Protein AF-A0A7S0UJY4-F1 (afdb_monomer_lite)

Organism: NCBI:txid44447

Foldseek 3Di:
DPPPLPQDDQDLLVLLQPPCVLVVNVVSNCVSVVHPDDDPVVVVVSSVVSLCVSCVVVPHDSLVSNLVSHPPNDPDDSPCPDDQDEAEFEFPDAQPPDDPPPLPQHLEYEYEDQDPDPVRSVRSVVSVCVSNVVPNRHYHYDDVD

pLDDT: mean 81.77, std 15.29, range [37.28, 97.25]

Radius of gyration: 22.64 Å; chains: 1; bounding box: 69×31×52 Å

Secondary structure (DSSP, 8-state):
------PPP--HHHHHTTSSHHHHHHHHHHHHTT--S--HHHHHHHHHHHHHHHHHHHTS-HHHHHHHH-TT--S-------PPPPEEE-TT-----S--S-----SEEEEE---SSHHHHHHHHHHHHHHTTTS--EEEEE---

Structure (mmCIF, N/CA/C/O backbone):
data_AF-A0A7S0UJY4-F1
#
_entry.id   AF-A0A7S0UJY4-F1
#
loop_
_atom_site.group_PDB
_atom_site.id
_atom_site.type_symbol
_atom_site.label_atom_id
_atom_site.label_alt_id
_atom_site.label_comp_id
_atom_site.label_asym_id
_atom_site.label_entity_id
_atom_site.label_seq_id
_atom_site.pdbx_PDB_ins_code
_atom_site.Cartn_x
_atom_site.Cartn_y
_atom_site.Cartn_z
_atom_site.occupancy
_atom_site.B_iso_or_equiv
_atom_site.auth_seq_id
_atom_site.auth_comp_id
_atom_site.auth_asym_id
_atom_site.auth_atom_id
_atom_site.pdbx_PDB_model_num
ATOM 1 N N . ASN A 1 1 ? -40.055 4.143 9.618 1.00 37.28 1 ASN A N 1
ATOM 2 C CA . ASN A 1 1 ? -39.476 3.397 10.748 1.00 37.28 1 ASN A CA 1
ATOM 3 C C . ASN A 1 1 ? -38.131 2.877 10.313 1.00 37.28 1 ASN A C 1
ATOM 5 O O . ASN A 1 1 ? -38.064 1.801 9.745 1.00 37.28 1 ASN A O 1
ATOM 9 N N . VAL A 1 2 ? -37.102 3.709 10.466 1.00 43.12 2 VAL A N 1
ATOM 10 C CA . VAL A 1 2 ? -35.715 3.265 10.339 1.00 43.12 2 VAL A CA 1
ATOM 11 C C . VAL A 1 2 ? -35.464 2.529 11.645 1.00 43.12 2 VAL A C 1
ATOM 13 O O . VAL A 1 2 ? -35.389 3.169 12.694 1.00 43.12 2 VAL A O 1
ATOM 16 N N . GLU A 1 3 ? -35.519 1.197 11.614 1.00 49.59 3 GLU A N 1
ATOM 17 C CA . GLU A 1 3 ? -34.934 0.404 12.692 1.00 49.59 3 GLU A CA 1
ATOM 18 C C . GLU A 1 3 ? -33.541 0.976 12.920 1.00 49.59 3 GLU A C 1
ATOM 20 O O . GLU A 1 3 ? -32.818 1.228 11.961 1.00 49.59 3 GLU A O 1
ATOM 25 N N . SER A 1 4 ? -33.229 1.321 14.164 1.00 55.09 4 SER A N 1
ATOM 26 C CA . SER A 1 4 ? -31.935 1.865 14.548 1.00 55.09 4 SER A CA 1
ATOM 27 C C . SER A 1 4 ? -30.856 0.879 14.114 1.00 55.09 4 SER A C 1
ATOM 29 O O . SER A 1 4 ? -30.587 -0.080 14.836 1.00 55.09 4 SER A O 1
ATOM 31 N N . GLU A 1 5 ? -30.306 1.081 12.915 1.00 60.56 5 GLU A N 1
ATOM 32 C CA . GLU A 1 5 ? -29.193 0.311 12.383 1.00 60.56 5 GLU A CA 1
ATOM 33 C C . GLU A 1 5 ? -28.096 0.379 13.436 1.00 60.56 5 GLU A C 1
ATOM 35 O O . GLU A 1 5 ? -27.610 1.457 13.792 1.00 60.56 5 GLU A O 1
ATOM 40 N N . ILE A 1 6 ? -27.795 -0.774 14.029 1.00 73.81 6 ILE A N 1
ATOM 41 C CA . ILE A 1 6 ? -26.794 -0.884 15.079 1.00 73.81 6 ILE A CA 1
ATOM 42 C C . ILE A 1 6 ? -25.452 -0.697 14.381 1.00 73.81 6 ILE A C 1
ATOM 44 O O . ILE A 1 6 ? -24.864 -1.642 13.863 1.00 73.81 6 ILE A O 1
ATOM 48 N N . ILE A 1 7 ? -25.001 0.555 14.315 1.00 81.75 7 ILE A N 1
ATOM 49 C CA . ILE A 1 7 ? -23.671 0.898 13.823 1.00 81.75 7 ILE A CA 1
ATOM 50 C C . ILE A 1 7 ? -22.665 0.130 14.694 1.00 81.75 7 ILE A C 1
ATOM 52 O O . ILE A 1 7 ? -22.765 0.198 15.926 1.00 81.75 7 ILE A O 1
ATOM 56 N N . PRO A 1 8 ? -21.713 -0.611 14.097 1.00 87.19 8 PRO A N 1
ATOM 57 C CA . PRO A 1 8 ? -20.736 -1.363 14.869 1.00 87.19 8 PRO A CA 1
ATOM 58 C C . PRO A 1 8 ? -19.940 -0.435 15.792 1.00 87.19 8 PRO A C 1
ATOM 60 O O . PRO A 1 8 ? -19.601 0.697 15.438 1.00 87.19 8 PRO A O 1
ATOM 63 N N . SER A 1 9 ? -19.645 -0.914 17.001 1.00 89.75 9 SER A N 1
ATOM 64 C CA . SER A 1 9 ? -18.887 -0.139 17.985 1.00 89.75 9 SER A CA 1
ATOM 65 C C . SER A 1 9 ? -17.455 0.094 17.504 1.00 89.75 9 SER A C 1
ATOM 67 O O . SER A 1 9 ? -16.768 -0.839 17.095 1.00 89.75 9 SER A O 1
ATOM 69 N N . PHE A 1 10 ? -16.989 1.340 17.587 1.00 92.81 10 PHE A N 1
ATOM 70 C CA . PHE A 1 10 ? -15.639 1.720 17.177 1.00 92.81 10 PHE A CA 1
ATOM 71 C C . PHE A 1 10 ? -14.687 1.817 18.379 1.00 92.81 10 PHE A C 1
ATOM 73 O O . PHE A 1 10 ? -14.612 2.856 19.058 1.00 92.81 10 PHE A O 1
ATOM 80 N N . ASN A 1 11 ? -13.918 0.750 18.609 1.00 95.19 11 ASN A N 1
ATOM 81 C CA . ASN A 1 11 ? -12.833 0.714 19.586 1.00 95.19 11 ASN A CA 1
ATOM 82 C C . ASN A 1 11 ? -11.472 0.872 18.887 1.00 95.19 11 ASN A C 1
ATOM 84 O O . ASN A 1 11 ? -10.995 -0.046 18.227 1.00 95.19 11 ASN A O 1
ATOM 88 N N . ALA A 1 12 ? -10.851 2.047 19.029 1.00 96.25 12 ALA A N 1
ATOM 89 C CA . ALA A 1 12 ? -9.600 2.354 18.339 1.00 96.25 12 ALA A CA 1
ATOM 90 C C . ALA A 1 12 ? -8.427 1.492 18.816 1.00 96.25 12 ALA A C 1
ATOM 92 O O . ALA A 1 12 ? -7.651 1.046 17.981 1.00 96.25 12 ALA A O 1
ATOM 93 N N . GLU A 1 13 ? -8.309 1.241 20.120 1.00 94.94 13 GLU A N 1
ATOM 94 C CA . GLU A 1 13 ? -7.201 0.460 20.686 1.00 94.94 13 GLU A CA 1
ATOM 95 C C . GLU A 1 13 ? -7.244 -0.983 20.175 1.00 94.94 13 GLU A C 1
ATOM 97 O O . GLU A 1 13 ? -6.243 -1.492 19.685 1.00 94.94 13 GLU A O 1
ATOM 102 N N . GLN A 1 14 ? -8.432 -1.599 20.168 1.00 94.88 14 GLN A N 1
ATOM 103 C CA . GLN A 1 14 ? -8.631 -2.943 19.612 1.00 94.88 14 GLN A CA 1
ATOM 104 C C . GLN A 1 14 ? -8.389 -2.997 18.100 1.00 94.88 14 GLN A C 1
ATOM 106 O O . GLN A 1 14 ? -7.703 -3.889 17.615 1.00 94.88 14 GLN A O 1
ATOM 111 N N . ILE A 1 15 ? -8.881 -2.015 17.336 1.00 96.19 15 ILE A N 1
ATOM 112 C CA . ILE A 1 15 ? -8.597 -1.932 15.894 1.00 96.19 15 ILE A CA 1
ATOM 113 C C . ILE A 1 15 ? -7.085 -1.843 15.626 1.00 96.19 15 ILE A C 1
ATOM 115 O O . ILE A 1 15 ? -6.589 -2.449 14.676 1.00 96.19 15 ILE A O 1
ATOM 119 N N . LEU A 1 16 ? -6.352 -1.096 16.454 1.00 95.25 16 LEU A N 1
ATOM 120 C CA . LEU A 1 16 ? -4.904 -0.913 16.335 1.00 95.25 16 LEU A CA 1
ATOM 121 C C . LEU A 1 16 ? -4.090 -2.099 16.871 1.00 95.25 16 LEU A C 1
ATOM 123 O O . LEU A 1 16 ? -2.916 -2.200 16.528 1.00 95.25 16 LEU A O 1
ATOM 127 N N . ALA A 1 17 ? -4.693 -2.990 17.663 1.00 92.62 17 ALA A N 1
ATOM 128 C CA . ALA A 1 17 ? -4.040 -4.170 18.228 1.00 92.62 17 ALA A CA 1
ATOM 129 C C . ALA A 1 17 ? -3.736 -5.265 17.193 1.00 92.62 17 ALA A C 1
ATOM 131 O O . ALA A 1 17 ? -2.976 -6.185 17.484 1.00 92.62 17 ALA A O 1
ATOM 132 N N . LEU A 1 18 ? -4.311 -5.166 15.985 1.00 85.50 18 LEU A N 1
ATOM 133 C CA . LEU A 1 18 ? -4.134 -6.127 14.885 1.00 85.50 18 LEU A CA 1
ATOM 134 C C . LEU A 1 18 ? -4.474 -7.584 15.268 1.00 85.50 18 LEU A C 1
ATOM 136 O O . LEU A 1 18 ? -3.927 -8.529 14.705 1.00 85.50 18 LEU A O 1
ATOM 140 N N . ASP A 1 19 ? -5.416 -7.768 16.191 1.00 90.25 19 ASP A N 1
ATOM 141 C CA . ASP A 1 19 ? -5.835 -9.063 16.749 1.00 90.25 19 ASP A CA 1
ATOM 142 C C . ASP A 1 19 ? -7.038 -9.703 16.025 1.00 90.25 19 ASP A C 1
ATOM 144 O O . ASP A 1 19 ? -7.566 -10.722 16.467 1.00 90.25 19 ASP A O 1
ATOM 148 N N . GLY A 1 20 ? -7.469 -9.108 14.910 1.00 92.56 20 GLY A N 1
ATOM 149 C CA . GLY A 1 20 ? -8.682 -9.482 14.174 1.00 92.56 20 GLY A CA 1
ATOM 150 C C . GLY A 1 20 ? -9.819 -8.464 14.304 1.00 92.56 20 GLY A C 1
ATOM 151 O O . GLY A 1 20 ? -10.663 -8.394 13.415 1.00 92.56 20 GLY A O 1
ATOM 152 N N . SER A 1 21 ? -9.781 -7.575 15.304 1.00 94.50 21 SER A N 1
ATOM 153 C CA . SER A 1 21 ? -10.853 -6.595 15.554 1.00 94.50 21 SER A CA 1
ATOM 154 C C . SER A 1 21 ? -11.150 -5.663 14.368 1.00 94.50 21 SER A C 1
ATOM 156 O O . SER A 1 21 ? -12.283 -5.216 14.187 1.00 94.50 21 SER A O 1
ATOM 158 N N . LEU A 1 22 ? -10.147 -5.357 13.535 1.00 95.31 22 LEU A N 1
ATOM 159 C CA . LEU A 1 22 ? -10.340 -4.582 12.303 1.00 95.31 22 LEU A CA 1
ATOM 160 C C . LEU A 1 22 ? -11.207 -5.334 11.279 1.00 95.31 22 LEU A C 1
ATOM 162 O O . LEU A 1 22 ? -12.081 -4.729 10.659 1.00 95.31 22 LEU A O 1
ATOM 166 N N . ASP A 1 23 ? -10.968 -6.634 11.101 1.00 95.19 23 ASP A N 1
ATOM 167 C CA . ASP A 1 23 ? -11.741 -7.462 10.173 1.00 95.19 23 ASP A CA 1
ATOM 168 C C . ASP A 1 23 ? -13.182 -7.630 10.659 1.00 95.19 23 ASP A C 1
ATOM 170 O O . ASP A 1 23 ? -14.120 -7.438 9.883 1.00 95.19 23 ASP A O 1
ATOM 174 N N . ASP A 1 24 ? -13.362 -7.873 11.958 1.00 94.62 24 ASP A N 1
ATOM 175 C CA . ASP A 1 24 ? -14.682 -7.975 12.584 1.00 94.62 24 ASP A CA 1
ATOM 176 C C . ASP A 1 24 ? -15.489 -6.682 12.407 1.00 94.62 24 ASP A C 1
ATOM 178 O O . ASP A 1 24 ? -16.675 -6.711 12.053 1.00 94.62 24 ASP A O 1
ATOM 182 N N . TYR A 1 25 ? -14.842 -5.526 12.593 1.00 95.06 25 TYR A N 1
ATOM 183 C CA . TYR A 1 25 ? -15.472 -4.224 12.392 1.00 95.06 25 TYR A CA 1
ATOM 184 C C . TYR A 1 25 ? -15.866 -3.998 10.926 1.00 95.06 25 TYR A C 1
ATOM 186 O O . TYR A 1 25 ? -16.991 -3.576 10.652 1.00 95.06 25 TYR A O 1
ATOM 194 N N . ILE A 1 26 ? -14.978 -4.300 9.971 1.00 94.31 26 ILE A N 1
ATOM 195 C CA . ILE A 1 26 ? -15.266 -4.157 8.534 1.00 94.31 26 ILE A CA 1
ATOM 196 C C . ILE A 1 26 ? -16.394 -5.092 8.111 1.00 94.31 26 ILE A C 1
ATOM 198 O O . ILE A 1 26 ? -17.299 -4.663 7.399 1.00 94.31 26 ILE A O 1
ATOM 202 N N . THR A 1 27 ? -16.368 -6.342 8.564 1.00 93.62 27 THR A N 1
ATOM 203 C CA . THR A 1 27 ? -17.401 -7.338 8.266 1.00 93.62 27 THR A CA 1
ATOM 204 C C . THR A 1 27 ? -18.755 -6.888 8.804 1.00 93.62 27 THR A C 1
ATOM 206 O O . THR A 1 27 ? -19.747 -6.901 8.075 1.00 93.62 27 THR A O 1
ATOM 209 N N . SER A 1 28 ? -18.790 -6.388 10.041 1.00 93.12 28 SER A N 1
ATOM 210 C CA . SER A 1 28 ? -20.006 -5.836 10.645 1.00 93.12 28 SER A CA 1
ATOM 211 C C . SER A 1 28 ? -20.523 -4.617 9.876 1.00 93.12 28 SER A C 1
ATOM 213 O O . SER A 1 28 ? -21.714 -4.524 9.589 1.00 93.12 28 SER A O 1
ATOM 215 N N . LEU A 1 29 ? -19.633 -3.702 9.480 1.00 92.38 29 LEU A N 1
ATOM 216 C CA . LEU A 1 29 ? -19.990 -2.527 8.686 1.00 92.38 29 LEU A CA 1
ATOM 217 C C . LEU A 1 29 ? -20.552 -2.921 7.312 1.00 92.38 29 LEU A C 1
ATOM 219 O O . LEU A 1 29 ? -21.569 -2.380 6.885 1.00 92.38 29 LEU A O 1
ATOM 223 N N . CYS A 1 30 ? -19.923 -3.880 6.633 1.00 92.50 30 CYS A N 1
ATOM 224 C CA . CYS A 1 30 ? -20.394 -4.390 5.346 1.00 92.50 30 CYS A CA 1
ATOM 225 C C . CYS A 1 30 ? -21.766 -5.058 5.474 1.00 92.50 30 CYS A C 1
ATOM 227 O O . CYS A 1 30 ? -22.631 -4.822 4.634 1.00 92.50 30 CYS A O 1
ATOM 229 N N . SER A 1 31 ? -21.994 -5.811 6.556 1.00 91.06 31 SER A N 1
ATOM 230 C CA . SER A 1 31 ? -23.294 -6.419 6.846 1.00 91.06 31 SER A CA 1
ATOM 231 C C . SER A 1 31 ? -24.395 -5.372 7.024 1.00 91.06 31 SER A C 1
ATOM 233 O O . SER A 1 31 ? -25.486 -5.564 6.497 1.00 91.06 31 SER A O 1
ATOM 235 N N . VAL A 1 32 ? -24.128 -4.266 7.730 1.00 90.25 32 VAL A N 1
ATOM 236 C CA . VAL A 1 32 ? -25.101 -3.166 7.892 1.00 90.25 32 VAL A CA 1
ATOM 237 C C . VAL A 1 32 ? -25.406 -2.513 6.545 1.00 90.25 32 VAL A C 1
ATOM 239 O O . VAL A 1 32 ? -26.560 -2.259 6.219 1.00 90.25 32 VAL A O 1
ATOM 242 N N . LEU A 1 33 ? -24.381 -2.301 5.720 1.00 88.56 33 LEU A N 1
ATOM 243 C CA . LEU A 1 33 ? -24.527 -1.678 4.404 1.00 88.56 33 LEU A CA 1
ATOM 244 C C . LEU A 1 33 ? -25.055 -2.635 3.323 1.00 88.56 33 LEU A C 1
ATOM 246 O O . LEU A 1 33 ? -25.222 -2.212 2.179 1.00 88.56 33 LEU A O 1
ATOM 250 N N .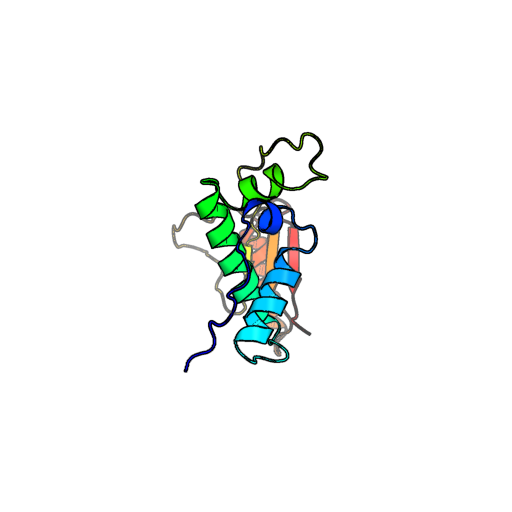 SER A 1 34 ? -25.315 -3.905 3.661 1.00 90.50 34 SER A N 1
ATOM 251 C CA . SER A 1 34 ? -25.690 -4.959 2.707 1.00 90.50 34 SER A CA 1
ATOM 252 C C . SER A 1 34 ? -24.710 -5.066 1.529 1.00 90.50 34 SER A C 1
ATOM 254 O O . SER A 1 34 ? -25.107 -5.217 0.372 1.00 90.50 34 SER A O 1
ATOM 256 N N . VAL A 1 35 ? -23.414 -4.934 1.823 1.00 90.81 35 VAL A N 1
ATOM 257 C CA . VAL A 1 35 ? -22.330 -5.052 0.846 1.00 90.81 35 VAL A CA 1
ATOM 258 C C . VAL A 1 35 ? -21.652 -6.402 1.020 1.00 90.81 35 VAL A C 1
ATOM 260 O O . VAL A 1 35 ? -20.919 -6.618 1.982 1.00 90.81 35 VAL A O 1
ATOM 263 N N . ASP A 1 36 ? -21.842 -7.284 0.046 1.00 85.38 36 ASP A N 1
ATOM 264 C CA . ASP A 1 36 ? -21.163 -8.575 0.006 1.00 85.38 36 ASP A CA 1
ATOM 265 C C . ASP A 1 36 ? -19.864 -8.491 -0.806 1.00 85.38 36 ASP A C 1
ATOM 267 O O . ASP A 1 36 ? -19.811 -7.852 -1.856 1.00 85.38 36 ASP A O 1
ATOM 271 N N . ASN A 1 37 ? -18.827 -9.203 -0.352 1.00 84.38 37 ASN A N 1
ATOM 272 C CA . ASN A 1 37 ? -17.589 -9.474 -1.096 1.00 84.38 37 ASN A CA 1
ATOM 273 C C . ASN A 1 37 ? -16.908 -8.241 -1.712 1.00 84.38 37 ASN A C 1
ATOM 275 O O . ASN A 1 37 ? -16.917 -8.018 -2.925 1.00 84.38 37 ASN A O 1
ATOM 279 N N . LEU A 1 38 ? -16.220 -7.477 -0.868 1.00 91.75 38 LEU A N 1
ATOM 280 C CA . LEU A 1 38 ? -15.394 -6.363 -1.317 1.00 91.75 38 LEU A CA 1
ATOM 281 C C . LEU A 1 38 ? -14.283 -6.822 -2.270 1.00 91.75 38 LEU A C 1
ATOM 283 O O . LEU A 1 38 ? -13.545 -7.768 -1.989 1.00 91.75 38 LEU A O 1
ATOM 287 N N . PHE A 1 39 ? -14.084 -6.070 -3.356 1.00 95.06 39 PHE A N 1
ATOM 288 C CA . PHE A 1 39 ? -12.849 -6.174 -4.129 1.00 95.06 39 PHE A CA 1
ATOM 289 C C . PHE A 1 39 ? -11.641 -5.901 -3.217 1.00 95.06 39 PHE A C 1
ATOM 291 O O . PHE A 1 39 ? -11.717 -4.987 -2.388 1.00 95.06 39 PHE A O 1
ATOM 298 N N . PRO A 1 40 ? -10.504 -6.603 -3.394 1.00 95.31 40 PRO A N 1
ATOM 299 C CA . PRO A 1 40 ? -9.337 -6.434 -2.527 1.00 95.31 40 PRO A CA 1
ATOM 300 C C . PRO A 1 40 ? -8.877 -4.978 -2.386 1.00 95.31 40 PRO A C 1
ATOM 302 O O . PRO A 1 40 ? -8.563 -4.535 -1.290 1.00 95.31 40 PRO A O 1
ATOM 305 N N . SER A 1 41 ? -8.914 -4.199 -3.471 1.00 96.56 41 SER A N 1
ATOM 306 C CA . SER A 1 41 ? -8.552 -2.777 -3.448 1.00 96.56 41 SER A CA 1
ATOM 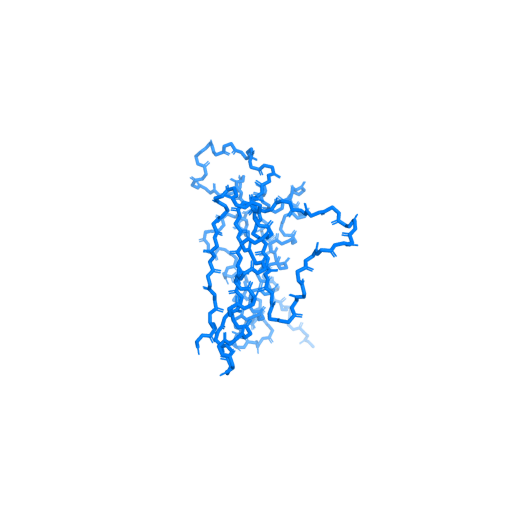307 C C . SER A 1 41 ? -9.503 -1.919 -2.608 1.00 96.56 41 SER A C 1
ATOM 309 O O . SER A 1 41 ? -9.048 -1.024 -1.900 1.00 96.56 41 SER A O 1
ATOM 311 N N . VAL A 1 42 ? -10.811 -2.190 -2.662 1.00 94.44 42 VAL A N 1
ATOM 312 C CA . VAL A 1 42 ? -11.820 -1.483 -1.855 1.00 94.44 42 VAL A CA 1
ATOM 313 C C . VAL A 1 42 ? -11.638 -1.831 -0.385 1.00 94.44 42 VAL A C 1
ATOM 315 O O . VAL A 1 42 ? -11.618 -0.940 0.461 1.00 94.44 42 VAL A O 1
ATOM 318 N N . ARG A 1 43 ? -11.438 -3.119 -0.094 1.00 95.44 43 ARG A N 1
ATOM 319 C CA . ARG A 1 43 ? -11.174 -3.599 1.258 1.00 95.44 43 ARG A CA 1
ATOM 320 C C . ARG A 1 43 ? -9.924 -2.953 1.853 1.00 95.44 43 ARG A C 1
ATOM 322 O O . ARG A 1 43 ? -10.019 -2.371 2.926 1.00 95.44 43 ARG A O 1
ATOM 329 N N . SER A 1 44 ? -8.801 -2.952 1.135 1.00 96.62 44 SER A N 1
ATOM 330 C CA . SER A 1 44 ? -7.577 -2.289 1.605 1.00 96.62 44 SER A CA 1
ATOM 331 C C . SER A 1 44 ? -7.766 -0.784 1.816 1.00 96.62 44 SER A C 1
ATOM 333 O O . SER A 1 44 ? -7.227 -0.224 2.768 1.00 96.62 44 SER A O 1
ATOM 335 N N . GLY A 1 45 ? -8.562 -0.118 0.972 1.00 96.75 45 GLY A N 1
ATOM 336 C CA . GLY A 1 45 ? -8.918 1.288 1.171 1.00 96.75 45 GLY A CA 1
ATOM 337 C C . GLY A 1 45 ? -9.690 1.528 2.474 1.00 96.75 45 GLY A C 1
ATOM 338 O O . GLY A 1 45 ? -9.373 2.465 3.207 1.00 96.75 45 GLY A O 1
ATOM 339 N N . LEU A 1 46 ? -10.660 0.663 2.792 1.00 95.38 46 LEU A N 1
ATOM 340 C CA . LEU A 1 46 ? -11.409 0.724 4.051 1.00 95.38 46 LEU A CA 1
ATOM 341 C C . LEU A 1 46 ? -10.517 0.432 5.260 1.00 95.38 46 LEU A C 1
ATOM 343 O O . LEU A 1 46 ? -10.546 1.198 6.219 1.00 95.38 46 LEU A O 1
ATOM 347 N N . GLU A 1 47 ? -9.694 -0.616 5.196 1.00 96.00 47 GLU A N 1
ATOM 348 C CA . GLU A 1 47 ? -8.726 -0.966 6.244 1.00 96.00 47 GLU A CA 1
ATOM 349 C C . GLU A 1 47 ? -7.823 0.231 6.568 1.00 96.00 47 GLU A C 1
ATOM 351 O O . GLU A 1 47 ? -7.728 0.646 7.724 1.00 96.00 47 GLU A O 1
ATOM 356 N N . MET A 1 48 ? -7.230 0.863 5.549 1.00 96.88 48 MET A N 1
ATOM 357 C CA . MET A 1 48 ? -6.373 2.035 5.741 1.00 96.88 48 MET A CA 1
ATOM 358 C C . MET A 1 48 ? -7.128 3.242 6.310 1.00 96.88 48 MET A C 1
ATOM 360 O O . MET A 1 48 ? -6.600 3.930 7.184 1.00 96.88 48 MET A O 1
ATOM 364 N N . ALA A 1 49 ? -8.352 3.509 5.846 1.00 96.94 49 ALA A N 1
ATOM 365 C CA . ALA A 1 49 ? -9.159 4.615 6.357 1.00 96.94 49 ALA A CA 1
ATOM 366 C C . ALA A 1 49 ? -9.532 4.413 7.835 1.00 96.94 49 ALA A C 1
ATOM 368 O O . ALA A 1 49 ? -9.398 5.333 8.643 1.00 96.94 49 ALA A O 1
ATOM 369 N N . ILE A 1 50 ? -9.941 3.199 8.205 1.00 96.69 50 ILE A N 1
ATOM 370 C CA . ILE A 1 50 ? -10.316 2.832 9.574 1.00 96.69 50 ILE A CA 1
ATOM 371 C C . ILE A 1 50 ? -9.103 2.903 10.506 1.00 96.69 50 ILE A C 1
ATOM 373 O O . ILE A 1 50 ? -9.192 3.507 11.575 1.00 96.69 50 ILE A O 1
ATOM 377 N N . LEU A 1 51 ? -7.953 2.373 10.083 1.00 96.88 51 LEU A N 1
ATOM 378 C CA . LEU A 1 51 ? -6.702 2.492 10.834 1.00 96.88 51 LEU A CA 1
ATOM 379 C C . LEU A 1 51 ? -6.272 3.954 11.001 1.00 96.88 51 LEU A C 1
ATOM 381 O O . LEU A 1 51 ? -5.840 4.353 12.082 1.00 96.88 51 LEU A O 1
ATOM 385 N N . SER A 1 52 ? -6.434 4.778 9.960 1.00 97.25 52 SER A N 1
ATOM 386 C CA . SER A 1 52 ? -6.159 6.214 10.045 1.00 97.25 52 SER A CA 1
ATOM 387 C C . SER A 1 52 ? -7.050 6.881 11.095 1.00 97.25 52 SER A C 1
ATOM 389 O O . SER A 1 52 ? -6.539 7.600 11.951 1.00 97.25 52 SER A O 1
ATOM 391 N N . LEU A 1 53 ? -8.359 6.608 11.088 1.00 97.00 53 LEU A N 1
ATOM 392 C CA . LEU A 1 53 ? -9.296 7.138 12.085 1.00 97.00 53 LEU A CA 1
ATOM 393 C C . LEU A 1 53 ? -8.959 6.667 13.504 1.00 97.00 53 LEU A C 1
ATOM 395 O O . LEU A 1 53 ? -8.995 7.468 14.439 1.00 97.00 53 LEU A O 1
ATOM 399 N N . ALA A 1 54 ? -8.599 5.393 13.666 1.00 97.00 54 ALA A N 1
ATOM 400 C CA . ALA A 1 54 ? -8.199 4.841 14.954 1.00 97.00 54 ALA A CA 1
ATOM 401 C C . ALA A 1 54 ? -6.937 5.539 15.480 1.00 97.00 54 ALA A C 1
ATOM 403 O O . ALA A 1 54 ? -6.932 5.994 16.623 1.00 97.00 54 ALA A O 1
ATOM 404 N N . SER A 1 55 ? -5.924 5.731 14.626 1.00 96.75 55 SER A N 1
ATOM 405 C CA . SER A 1 55 ? -4.695 6.456 14.978 1.00 96.75 55 SER A CA 1
ATOM 406 C C . SER A 1 55 ? -4.965 7.912 15.390 1.00 96.75 55 SER A C 1
ATOM 408 O O . SER A 1 55 ? -4.458 8.379 16.409 1.00 96.75 55 SER A O 1
ATOM 410 N N . CYS A 1 56 ? -5.859 8.613 14.678 1.00 96.62 56 CYS A N 1
ATOM 411 C CA . CYS A 1 56 ? -6.283 9.963 15.048 1.00 96.62 56 CYS A CA 1
ATOM 412 C C . CYS A 1 56 ? -7.000 9.993 16.404 1.00 96.62 56 CYS A C 1
ATOM 414 O O . CYS A 1 56 ? -6.783 10.919 17.183 1.00 96.62 56 CYS A O 1
ATOM 416 N N . LYS A 1 57 ? -7.828 8.983 16.706 1.00 96.31 57 LYS A N 1
ATOM 417 C CA . LYS A 1 57 ? -8.567 8.890 17.974 1.00 96.31 57 LYS A CA 1
ATOM 418 C C . LYS A 1 57 ? -7.645 8.668 19.177 1.00 96.31 57 LYS A C 1
ATOM 420 O O . LYS A 1 57 ? -7.934 9.202 20.242 1.00 96.31 57 LYS A O 1
ATOM 425 N N . VAL A 1 58 ? -6.540 7.937 19.007 1.00 95.06 58 VAL A N 1
ATOM 426 C CA . VAL A 1 58 ? -5.515 7.750 20.058 1.00 95.06 58 VAL A CA 1
ATOM 427 C C . VAL A 1 58 ? -4.436 8.843 20.060 1.00 95.06 58 VAL A C 1
ATOM 429 O O . VAL A 1 58 ? -3.569 8.853 20.928 1.00 95.06 58 VAL A O 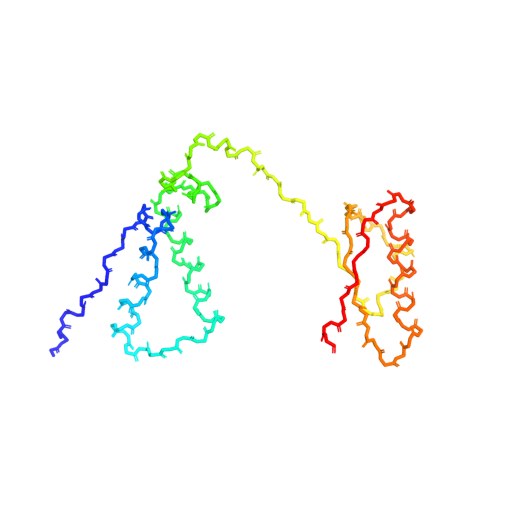1
ATOM 432 N N . GLY A 1 59 ? -4.484 9.784 19.112 1.00 94.81 59 GLY A N 1
ATOM 433 C CA . GLY A 1 59 ? -3.600 10.950 19.077 1.00 94.81 59 GLY A CA 1
ATOM 434 C C . GLY A 1 59 ? -2.150 10.656 18.684 1.00 94.81 59 GLY A C 1
ATOM 435 O O . GLY A 1 59 ? -1.275 11.469 18.978 1.00 94.81 59 GLY A O 1
ATOM 436 N N . THR A 1 60 ? -1.873 9.528 18.023 1.00 92.06 60 THR A N 1
ATOM 437 C CA . THR A 1 60 ? -0.516 9.144 17.606 1.00 92.06 60 THR A CA 1
ATOM 438 C C . THR A 1 60 ? -0.454 8.812 16.112 1.00 92.06 60 THR A C 1
ATOM 440 O O . THR A 1 60 ? -1.441 8.364 15.525 1.00 92.06 60 THR A O 1
ATOM 443 N N . PRO A 1 61 ? 0.695 9.029 15.443 1.00 91.94 61 PRO A N 1
ATOM 444 C CA . PRO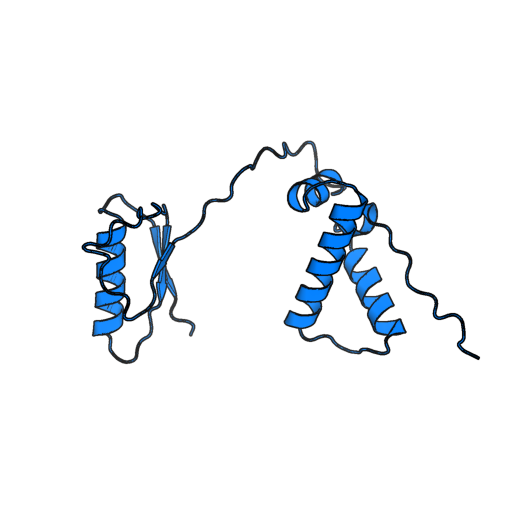 A 1 61 ? 0.886 8.581 14.067 1.00 91.94 61 PRO A CA 1
ATOM 445 C C . PRO A 1 61 ? 0.662 7.071 13.927 1.00 91.94 61 PRO A C 1
ATOM 447 O O . PRO A 1 61 ? 1.138 6.308 14.764 1.00 91.94 61 PRO A O 1
ATOM 450 N N . ILE A 1 62 ? 0.029 6.627 12.834 1.00 92.62 62 ILE A N 1
ATOM 451 C CA . ILE A 1 62 ? -0.349 5.215 12.616 1.00 92.62 62 ILE A CA 1
ATOM 452 C C . ILE A 1 62 ? 0.782 4.211 12.897 1.00 92.62 62 ILE A C 1
ATOM 454 O O . ILE A 1 62 ? 0.553 3.205 13.554 1.00 92.62 62 ILE A O 1
ATOM 458 N N . HIS A 1 63 ? 2.019 4.497 12.476 1.00 89.44 63 HIS A N 1
ATOM 459 C CA . HIS A 1 63 ? 3.161 3.606 12.706 1.00 89.44 63 HIS A CA 1
ATOM 460 C C . HIS A 1 63 ? 3.493 3.426 14.197 1.00 89.44 63 HIS A C 1
ATOM 462 O O . HIS A 1 63 ? 3.883 2.340 14.604 1.00 89.44 63 HIS A O 1
ATOM 468 N N . GLN A 1 64 ? 3.318 4.469 15.014 1.00 89.31 64 GLN A N 1
ATOM 469 C CA . GLN A 1 64 ? 3.479 4.391 16.468 1.00 89.31 64 GLN A CA 1
ATOM 470 C C . GLN A 1 64 ? 2.261 3.737 17.109 1.00 89.31 64 GLN A C 1
ATOM 472 O O . GLN A 1 64 ? 2.426 2.874 17.961 1.00 89.31 64 GLN A O 1
ATOM 477 N N . ALA A 1 65 ? 1.061 4.110 16.657 1.00 91.75 65 ALA A N 1
ATOM 478 C CA . ALA A 1 65 ? -0.203 3.589 17.160 1.00 91.75 65 ALA A CA 1
ATOM 479 C C . ALA A 1 65 ? -0.286 2.060 17.032 1.00 91.75 65 ALA A C 1
ATOM 481 O O . ALA A 1 65 ? -0.695 1.391 17.974 1.00 91.75 65 ALA A O 1
ATOM 482 N N . LEU A 1 66 ? 0.143 1.507 15.895 1.00 91.19 66 LEU A N 1
ATOM 483 C CA . LEU A 1 66 ? 0.185 0.061 15.672 1.00 91.19 66 LEU A CA 1
ATOM 484 C C . LEU A 1 66 ? 1.165 -0.633 16.629 1.00 91.19 66 LEU A C 1
ATOM 486 O O . LEU A 1 66 ? 0.814 -1.620 17.260 1.00 91.19 66 LEU A O 1
ATOM 490 N N . VAL A 1 67 ? 2.375 -0.092 16.800 1.00 88.62 67 VAL A N 1
ATOM 491 C CA . VAL A 1 67 ? 3.398 -0.690 17.681 1.00 88.62 67 VAL A CA 1
ATOM 492 C C . VAL A 1 67 ? 3.013 -0.593 19.158 1.00 88.62 67 VAL A C 1
ATOM 494 O O . VAL A 1 67 ? 3.314 -1.503 19.926 1.00 88.62 67 VAL A O 1
ATOM 497 N N . SER A 1 68 ? 2.374 0.502 19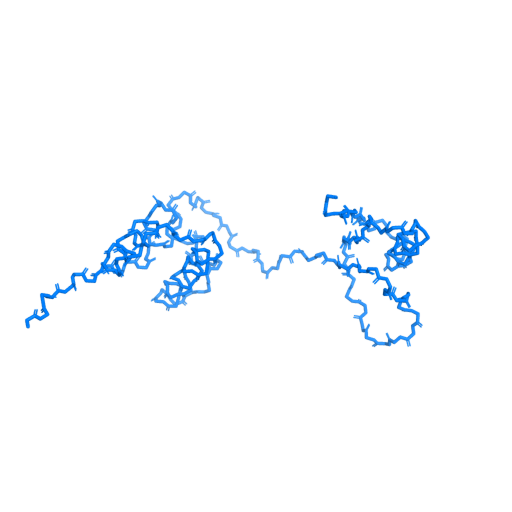.578 1.00 88.38 68 SER A N 1
ATOM 498 C CA . SER A 1 68 ? 2.005 0.718 20.980 1.00 88.38 68 SER A CA 1
ATOM 499 C C . SER A 1 68 ? 0.777 -0.075 21.421 1.00 88.38 68 SER A C 1
ATOM 501 O O . SER A 1 68 ? 0.604 -0.273 22.619 1.00 88.38 68 SER A O 1
ATOM 503 N N . ASN A 1 69 ? -0.089 -0.471 20.483 1.00 88.56 69 ASN A N 1
ATOM 504 C CA . ASN A 1 69 ? -1.315 -1.222 20.772 1.00 88.56 69 ASN A CA 1
ATOM 505 C C . ASN A 1 69 ? -1.193 -2.717 20.444 1.00 88.56 69 ASN A C 1
ATOM 507 O O . ASN A 1 69 ? -2.069 -3.480 20.836 1.00 88.56 69 ASN A O 1
ATOM 511 N N . ASP A 1 70 ? -0.127 -3.148 19.763 1.00 86.00 70 ASP A N 1
ATOM 512 C CA . ASP A 1 70 ? 0.132 -4.564 19.506 1.00 86.00 70 ASP A CA 1
ATOM 513 C C . ASP A 1 70 ? 0.389 -5.316 20.834 1.00 86.00 70 ASP A C 1
ATOM 515 O O . ASP A 1 70 ? 1.379 -5.043 21.524 1.00 86.00 70 ASP A O 1
ATOM 519 N N . PRO A 1 71 ? -0.464 -6.289 21.210 1.00 82.56 71 PRO A N 1
ATOM 520 C CA . PRO A 1 71 ? -0.335 -7.033 22.461 1.00 82.56 71 PRO A CA 1
ATOM 521 C C . PRO A 1 71 ? 0.914 -7.927 22.509 1.00 82.56 71 PRO A C 1
ATOM 523 O O . PRO A 1 71 ? 1.295 -8.383 23.587 1.00 82.56 71 PRO A O 1
ATOM 526 N N . GLN A 1 72 ? 1.552 -8.189 21.363 1.00 80.50 72 GLN A N 1
ATOM 527 C CA . GLN A 1 72 ? 2.796 -8.955 21.237 1.00 80.50 72 GLN A CA 1
ATOM 528 C C . GLN A 1 72 ? 4.038 -8.061 21.109 1.00 80.50 72 GLN A C 1
ATOM 530 O O . GLN A 1 72 ? 5.159 -8.573 21.019 1.00 80.50 72 GLN A O 1
ATOM 535 N N . SER A 1 73 ? 3.870 -6.735 21.146 1.00 69.88 73 SER A N 1
ATOM 536 C CA . SER A 1 73 ? 4.950 -5.749 21.084 1.00 69.88 73 SER A CA 1
ATOM 537 C C . SER A 1 73 ? 5.744 -5.733 22.393 1.00 69.88 73 SER A C 1
ATOM 539 O O . SER A 1 73 ? 5.637 -4.850 23.245 1.00 69.88 73 SER A O 1
ATOM 541 N N . GLY A 1 74 ? 6.562 -6.762 22.601 1.00 59.72 74 GLY A N 1
ATOM 542 C CA . GLY A 1 74 ? 7.556 -6.767 23.662 1.00 59.72 74 GLY A CA 1
ATOM 543 C C . GLY A 1 74 ? 8.569 -5.653 23.411 1.00 59.72 74 GLY A C 1
ATOM 544 O O . GLY A 1 74 ? 9.405 -5.801 22.531 1.00 59.72 74 GLY A O 1
ATOM 545 N N . SER A 1 75 ? 8.492 -4.548 24.166 1.00 57.22 75 SER A N 1
ATOM 546 C CA . SER A 1 75 ? 9.472 -3.443 24.216 1.00 57.22 75 SER A CA 1
ATOM 547 C C . SER A 1 75 ? 10.166 -3.130 22.873 1.00 57.22 75 SER A C 1
ATOM 549 O O . SER A 1 75 ? 11.388 -2.949 22.815 1.00 57.22 75 SER A O 1
ATOM 551 N N . LEU A 1 76 ? 9.411 -3.070 21.775 1.00 58.72 76 LEU A N 1
ATOM 552 C CA . LEU A 1 76 ? 9.949 -2.660 20.485 1.00 58.72 76 LEU A CA 1
ATOM 553 C C . LEU A 1 76 ? 10.154 -1.149 20.538 1.00 58.72 76 LEU A C 1
ATOM 555 O O . LEU A 1 76 ? 9.208 -0.367 20.511 1.00 58.72 76 LEU A O 1
ATOM 559 N N . SER A 1 77 ? 11.419 -0.739 20.650 1.00 56.06 77 SER A N 1
ATOM 560 C CA . SER A 1 77 ? 11.821 0.655 20.483 1.00 56.06 77 SER A CA 1
ATOM 561 C C . SER A 1 77 ? 11.288 1.147 19.139 1.00 56.06 77 SER A C 1
ATOM 563 O O . SER A 1 77 ? 11.737 0.693 18.086 1.00 56.06 77 SER A O 1
ATOM 565 N N . SER A 1 78 ? 10.347 2.090 19.164 1.00 57.75 78 SER A N 1
ATOM 566 C CA . SER A 1 78 ? 9.712 2.689 17.983 1.00 57.75 78 SER A CA 1
ATOM 567 C C . SER A 1 78 ? 10.663 3.608 17.196 1.00 57.75 78 SER A C 1
ATOM 569 O O . SER A 1 78 ? 10.237 4.576 16.571 1.00 57.75 78 SER A O 1
ATOM 571 N N . SER A 1 79 ? 11.973 3.365 17.261 1.00 60.81 79 SER A N 1
ATOM 572 C CA . SER A 1 79 ? 13.031 4.261 16.792 1.00 60.81 79 SER A CA 1
ATOM 573 C C . SER A 1 79 ? 13.269 4.210 15.281 1.00 60.81 79 SER A C 1
ATOM 575 O O . SER A 1 79 ? 14.254 4.769 14.803 1.00 60.81 79 SER A O 1
ATOM 577 N N . ILE A 1 80 ? 12.393 3.562 14.507 1.00 64.25 80 ILE A N 1
ATOM 578 C CA . ILE A 1 80 ? 12.453 3.621 13.043 1.00 64.25 80 ILE A CA 1
ATOM 579 C C . ILE A 1 80 ? 11.832 4.948 12.606 1.00 64.25 80 ILE A C 1
ATOM 581 O O . ILE A 1 80 ? 10.632 5.046 12.364 1.00 64.25 80 ILE A O 1
ATOM 585 N N . SER A 1 81 ? 12.658 5.989 12.523 1.00 69.06 81 SER A N 1
ATOM 586 C CA . SER A 1 81 ? 12.235 7.305 12.034 1.00 69.06 81 SER A CA 1
ATOM 587 C C . SER A 1 81 ? 12.145 7.369 10.507 1.00 69.06 81 SER A C 1
ATOM 589 O O . SER A 1 81 ? 11.449 8.233 9.975 1.00 69.06 81 SER A O 1
ATOM 591 N N . MET A 1 82 ? 12.833 6.469 9.791 1.00 81.06 82 MET A N 1
ATOM 592 C CA . MET A 1 82 ? 12.879 6.444 8.327 1.00 81.06 82 MET A CA 1
ATOM 593 C C . MET A 1 82 ? 12.940 5.013 7.788 1.00 81.06 82 MET A C 1
ATOM 595 O O . MET A 1 82 ? 13.703 4.184 8.282 1.00 81.06 82 MET A O 1
ATOM 599 N N . LEU A 1 83 ? 12.165 4.743 6.736 1.00 82.44 83 LEU A N 1
ATOM 600 C CA . LEU A 1 83 ? 12.279 3.524 5.937 1.00 82.44 83 LEU A CA 1
ATOM 601 C C . LEU A 1 83 ? 13.172 3.795 4.719 1.00 82.44 83 LEU A C 1
ATOM 603 O O . LEU A 1 83 ? 12.989 4.829 4.066 1.00 82.44 83 LEU A O 1
ATOM 607 N N . PRO A 1 84 ? 14.107 2.891 4.375 1.00 83.12 84 PRO A N 1
ATOM 608 C CA . PRO A 1 84 ? 14.881 3.026 3.151 1.00 83.12 84 PRO A CA 1
ATOM 609 C C . PRO A 1 84 ? 13.944 2.926 1.944 1.00 83.12 84 PRO A C 1
ATOM 611 O O . PRO A 1 84 ? 13.110 2.022 1.850 1.00 83.12 84 PRO A O 1
ATOM 614 N N . LEU A 1 85 ? 14.074 3.871 1.017 1.00 84.88 85 LEU A N 1
ATOM 615 C CA . LEU A 1 85 ? 13.314 3.882 -0.229 1.00 84.88 85 LEU A CA 1
ATOM 616 C C . LEU A 1 85 ? 14.168 3.322 -1.366 1.00 84.88 85 LEU A C 1
ATOM 618 O O . LEU A 1 85 ? 15.386 3.481 -1.372 1.00 84.88 85 LEU A O 1
ATOM 622 N N . ASN A 1 86 ? 13.513 2.705 -2.348 1.00 86.19 86 ASN A N 1
ATOM 623 C CA . ASN A 1 86 ? 14.158 2.286 -3.590 1.00 86.19 86 ASN A CA 1
ATOM 624 C C . ASN A 1 86 ? 13.837 3.294 -4.697 1.00 86.19 86 ASN A C 1
ATOM 626 O O . ASN A 1 86 ? 12.703 3.774 -4.786 1.00 86.19 86 ASN A O 1
ATOM 630 N N . GLY A 1 87 ? 14.806 3.556 -5.569 1.00 84.12 87 GLY A N 1
ATOM 631 C CA . GLY A 1 87 ? 14.576 4.277 -6.815 1.00 84.12 87 GLY A CA 1
ATOM 632 C C . GLY A 1 87 ? 13.812 3.411 -7.818 1.00 84.12 87 GLY A C 1
ATOM 633 O O . GLY A 1 87 ? 13.852 2.179 -7.755 1.00 84.12 87 GLY A O 1
ATOM 634 N N . LEU A 1 88 ? 13.111 4.040 -8.759 1.00 86.00 88 LEU A N 1
ATOM 635 C CA . LEU A 1 88 ? 12.406 3.359 -9.846 1.00 86.00 88 LEU A CA 1
ATOM 636 C C . LEU A 1 88 ? 12.826 3.974 -11.179 1.00 86.00 88 LEU A C 1
ATOM 638 O O . LEU A 1 88 ? 12.684 5.178 -11.367 1.00 86.00 88 LEU A O 1
ATOM 642 N N . ILE A 1 89 ? 13.289 3.133 -12.100 1.00 83.31 89 ILE A N 1
ATOM 643 C CA . ILE A 1 89 ? 13.590 3.497 -13.482 1.00 83.31 89 ILE A CA 1
ATOM 644 C C . ILE A 1 89 ? 12.577 2.813 -14.386 1.00 83.31 89 ILE A C 1
ATOM 646 O O . ILE A 1 89 ? 12.351 1.597 -14.328 1.00 83.31 89 ILE A O 1
ATOM 650 N N . THR A 1 90 ? 11.942 3.632 -15.212 1.00 80.81 90 THR A N 1
ATOM 651 C CA . THR A 1 90 ? 10.977 3.184 -16.211 1.00 80.81 90 THR A CA 1
ATOM 652 C C . THR A 1 90 ? 11.593 3.239 -17.603 1.00 80.81 90 THR A C 1
ATOM 654 O O . THR A 1 90 ? 12.606 3.900 -17.832 1.00 80.81 90 THR A O 1
ATOM 657 N N . ARG A 1 91 ? 10.991 2.503 -18.539 1.00 76.56 91 ARG A N 1
ATOM 658 C CA . ARG A 1 91 ? 11.423 2.480 -19.940 1.00 76.56 91 ARG A CA 1
ATOM 659 C C . ARG A 1 91 ? 11.342 3.893 -20.525 1.00 76.56 91 ARG A C 1
ATOM 661 O O . ARG A 1 91 ? 10.440 4.648 -20.171 1.00 76.56 91 ARG A O 1
ATOM 668 N N . SER A 1 92 ? 12.266 4.224 -21.426 1.00 67.38 92 SER A N 1
ATOM 669 C CA . SER A 1 92 ? 12.326 5.524 -22.121 1.00 67.38 92 SER A CA 1
ATOM 670 C C . SER A 1 92 ? 12.693 6.730 -21.250 1.00 67.38 92 SER A C 1
ATOM 672 O O . SER A 1 92 ? 12.657 7.857 -21.741 1.00 67.38 92 SER A O 1
ATOM 674 N N . GLN A 1 93 ? 13.076 6.523 -19.988 1.00 67.31 93 GLN A N 1
ATOM 675 C CA . GLN A 1 93 ? 13.642 7.592 -19.178 1.00 67.31 93 GLN A CA 1
ATOM 676 C C . GLN A 1 93 ? 15.094 7.823 -19.632 1.00 67.31 93 GLN A C 1
ATOM 678 O O . GLN A 1 93 ? 15.904 6.897 -19.517 1.00 67.31 93 GLN A O 1
ATOM 683 N N . PRO A 1 94 ? 15.430 9.000 -20.199 1.00 62.91 94 PRO A N 1
ATOM 684 C CA . PRO A 1 94 ? 16.797 9.280 -20.613 1.00 62.91 94 PRO A CA 1
ATOM 685 C C . PRO A 1 94 ? 17.720 9.257 -19.388 1.00 62.91 94 PRO A C 1
ATOM 687 O O . PRO A 1 94 ? 17.256 9.547 -18.277 1.00 62.91 94 PRO A O 1
ATOM 690 N N . PRO A 1 95 ? 19.018 8.948 -19.569 1.00 60.81 95 PRO A N 1
ATOM 691 C CA . PRO A 1 95 ? 19.979 9.104 -18.493 1.00 60.81 95 PRO A CA 1
ATOM 692 C C . PRO A 1 95 ? 19.892 10.537 -17.979 1.00 60.81 95 PRO A C 1
ATOM 694 O O . PRO A 1 95 ? 19.808 11.490 -18.759 1.00 60.81 95 PRO A O 1
ATOM 697 N N . SER A 1 96 ? 19.905 10.694 -16.660 1.00 57.81 96 SER A N 1
ATOM 698 C CA . SER A 1 96 ? 19.829 11.991 -15.986 1.00 57.81 96 SER A CA 1
ATOM 699 C C . SER A 1 96 ? 21.155 12.769 -16.103 1.00 57.81 96 SER A C 1
ATOM 701 O O . SER A 1 96 ? 21.712 13.267 -15.129 1.00 57.81 96 SER A O 1
ATOM 703 N N . LEU A 1 97 ? 21.697 12.875 -17.317 1.00 51.97 97 LEU A N 1
ATOM 704 C CA . LEU A 1 97 ? 22.848 13.701 -17.664 1.00 51.97 97 LEU A CA 1
ATOM 705 C C . LEU A 1 97 ? 22.367 15.145 -17.873 1.00 51.97 97 LEU A C 1
ATOM 707 O O . LEU A 1 97 ? 22.171 15.584 -19.001 1.00 51.97 97 LEU A O 1
ATOM 711 N N . GLY A 1 98 ? 22.176 15.893 -16.780 1.00 46.72 98 GLY A N 1
ATOM 712 C CA . GLY A 1 98 ? 22.217 17.361 -16.858 1.00 46.72 98 GLY A CA 1
ATOM 713 C C . GLY A 1 98 ? 20.999 18.173 -16.415 1.00 46.72 98 GLY A C 1
ATOM 714 O O . GLY A 1 98 ? 20.892 19.322 -16.831 1.00 46.72 98 GLY A O 1
ATOM 715 N N . VAL A 1 99 ? 20.127 17.672 -15.536 1.00 43.66 99 VAL A N 1
ATOM 716 C CA . VAL A 1 99 ? 19.243 18.568 -14.767 1.00 43.66 99 VAL A CA 1
ATOM 717 C C . VAL A 1 99 ? 19.587 18.420 -13.298 1.00 43.66 99 VAL A C 1
ATOM 719 O O . VAL A 1 99 ? 19.529 17.334 -12.734 1.00 43.66 99 VAL A O 1
ATOM 722 N N . SER A 1 100 ? 20.001 19.531 -12.704 1.00 42.84 100 SER A N 1
ATOM 723 C CA . SER A 1 100 ? 20.403 19.731 -11.314 1.00 42.84 100 SER A CA 1
ATOM 724 C C . SER A 1 100 ? 19.269 19.531 -10.297 1.00 42.84 100 SER A C 1
ATOM 726 O O . SER A 1 100 ? 19.228 20.232 -9.288 1.00 42.84 100 SER A O 1
ATOM 728 N N . ASP A 1 101 ? 18.347 18.604 -10.538 1.00 45.16 101 ASP A N 1
ATOM 729 C CA . ASP A 1 101 ? 17.470 18.104 -9.491 1.00 45.16 101 ASP A CA 1
ATOM 730 C C . ASP A 1 101 ? 18.271 17.064 -8.729 1.00 45.16 101 ASP A C 1
ATOM 732 O O . ASP A 1 101 ? 18.603 16.006 -9.261 1.00 45.16 101 ASP A O 1
ATOM 736 N N . GLN A 1 102 ? 18.661 17.427 -7.506 1.00 47.31 102 GLN A N 1
ATOM 737 C CA . GLN A 1 102 ? 19.388 16.592 -6.557 1.00 47.31 102 GLN A CA 1
ATOM 738 C C . GLN A 1 102 ? 18.961 15.133 -6.698 1.00 47.31 102 GLN A C 1
ATOM 740 O O . GLN A 1 102 ? 17.879 14.742 -6.255 1.00 47.31 102 GLN A O 1
ATOM 745 N N . LYS A 1 103 ? 19.812 14.336 -7.347 1.00 53.91 103 LYS A N 1
ATOM 746 C CA . LYS A 1 103 ? 19.621 12.901 -7.488 1.00 53.91 103 LYS A CA 1
ATOM 747 C C . LYS A 1 103 ? 19.470 12.368 -6.070 1.00 53.91 103 LYS A C 1
ATOM 749 O O . LYS A 1 103 ? 20.437 12.364 -5.308 1.00 53.91 103 LYS A O 1
ATOM 754 N N . LYS A 1 104 ? 18.248 12.007 -5.672 1.00 60.91 104 LYS A N 1
ATOM 755 C CA . LYS A 1 104 ? 18.041 11.285 -4.420 1.00 60.91 104 LYS A CA 1
ATOM 756 C C . LYS A 1 104 ? 18.846 10.005 -4.580 1.00 60.91 104 LYS A C 1
ATOM 758 O O . LYS A 1 104 ? 18.531 9.179 -5.432 1.00 60.91 104 LYS A O 1
ATOM 763 N N . SER A 1 105 ? 19.954 9.917 -3.854 1.00 67.94 105 SER A N 1
ATOM 764 C CA . SER A 1 105 ? 20.785 8.724 -3.858 1.00 67.94 105 SER A CA 1
ATOM 765 C C . SER A 1 105 ? 19.958 7.624 -3.216 1.00 67.94 105 SER A C 1
ATOM 767 O O . SER A 1 105 ? 19.638 7.705 -2.032 1.00 67.94 105 SER A O 1
ATOM 769 N N . TYR A 1 106 ? 19.553 6.647 -4.019 1.00 77.81 106 TYR A N 1
ATOM 770 C CA . TYR A 1 106 ? 18.913 5.439 -3.529 1.00 77.81 106 TYR A CA 1
ATOM 771 C C . TYR A 1 106 ? 19.948 4.319 -3.511 1.00 77.81 106 TYR A C 1
ATOM 773 O O . TYR A 1 106 ? 20.641 4.096 -4.506 1.00 77.81 106 TYR A O 1
ATOM 781 N N . ASP A 1 107 ? 20.005 3.584 -2.403 1.00 79.62 107 ASP A N 1
ATOM 782 C CA . ASP A 1 107 ? 20.908 2.436 -2.241 1.00 79.62 107 ASP A CA 1
ATOM 783 C C . ASP A 1 107 ? 20.466 1.226 -3.085 1.00 79.62 107 ASP A C 1
ATOM 785 O O . ASP A 1 107 ? 21.221 0.278 -3.316 1.00 79.62 107 ASP A O 1
ATOM 789 N N . SER A 1 108 ? 19.218 1.239 -3.562 1.00 85.44 108 SER A N 1
ATOM 790 C CA . SER A 1 108 ? 18.666 0.205 -4.429 1.00 85.44 108 SER A CA 1
ATOM 791 C C . SER A 1 108 ? 17.691 0.787 -5.445 1.00 85.44 108 SER A C 1
ATOM 793 O O . SER A 1 108 ? 16.968 1.745 -5.171 1.00 85.44 108 SER A O 1
ATOM 795 N N . TRP A 1 109 ? 17.678 0.181 -6.630 1.00 85.88 109 TRP A N 1
ATOM 796 C CA . TRP A 1 109 ? 16.910 0.622 -7.785 1.00 85.88 109 TRP A CA 1
ATOM 797 C C . TRP A 1 109 ? 16.104 -0.525 -8.372 1.00 85.88 109 TRP A C 1
ATOM 799 O O . TRP A 1 109 ? 16.587 -1.649 -8.503 1.00 85.88 109 TRP A O 1
ATOM 809 N N . LYS A 1 110 ? 14.870 -0.227 -8.765 1.00 89.88 110 LYS A N 1
ATOM 810 C CA . LYS A 1 110 ? 13.992 -1.125 -9.506 1.00 89.88 110 LYS A CA 1
ATOM 811 C C . LYS A 1 110 ? 13.923 -0.673 -10.964 1.00 89.88 110 LYS A C 1
ATOM 813 O O . LYS A 1 110 ? 13.559 0.468 -11.219 1.00 89.88 110 LYS A O 1
ATOM 818 N N . VAL A 1 111 ? 14.222 -1.559 -11.909 1.00 90.50 111 VAL A N 1
ATOM 819 C CA . VAL A 1 111 ? 14.204 -1.279 -13.356 1.00 90.50 111 VAL A CA 1
ATOM 820 C C . VAL A 1 111 ? 13.090 -2.083 -14.016 1.00 90.50 111 VAL A C 1
ATOM 822 O O . VAL A 1 111 ? 12.989 -3.294 -13.813 1.00 90.50 111 VAL A O 1
ATOM 825 N N . LYS A 1 112 ? 12.233 -1.422 -14.796 1.00 91.75 112 LYS A N 1
ATOM 826 C CA . LYS A 1 112 ? 11.192 -2.096 -15.587 1.00 91.75 112 LYS A CA 1
ATOM 827 C C . LYS A 1 112 ? 11.785 -2.683 -16.869 1.00 91.75 112 LYS A C 1
ATOM 829 O O . LYS A 1 112 ? 12.240 -1.925 -17.716 1.00 91.75 112 LYS A O 1
ATOM 834 N N . ILE A 1 113 ? 11.705 -4.005 -17.015 1.00 90.81 113 ILE A N 1
ATOM 835 C CA . ILE A 1 113 ? 12.186 -4.772 -18.182 1.00 90.81 113 ILE A CA 1
ATOM 836 C C . ILE A 1 113 ? 11.030 -5.542 -18.835 1.00 90.81 113 ILE A C 1
ATOM 838 O O . ILE A 1 113 ? 9.898 -5.422 -18.374 1.00 90.81 113 ILE A O 1
ATOM 842 N N . GLY A 1 114 ? 11.260 -6.318 -19.891 1.00 90.00 114 GLY A N 1
ATOM 843 C CA . GLY A 1 114 ? 10.212 -7.065 -20.597 1.00 90.00 114 GLY A CA 1
ATOM 844 C C . GLY A 1 114 ? 9.562 -6.248 -21.714 1.00 90.00 114 GLY A C 1
ATOM 845 O O . GLY A 1 114 ? 8.369 -6.380 -21.986 1.00 90.00 114 GLY A O 1
ATOM 846 N N . HIS A 1 115 ? 10.315 -5.330 -22.318 1.00 90.12 115 HIS A N 1
ATOM 847 C CA . HIS A 1 115 ? 9.873 -4.623 -23.509 1.00 90.12 115 HIS A CA 1
ATOM 848 C C . HIS A 1 115 ? 9.963 -5.529 -24.748 1.00 90.12 115 HIS A C 1
ATOM 850 O O . HIS A 1 115 ? 10.776 -6.448 -24.808 1.00 90.12 115 HIS A O 1
ATOM 856 N N . GLN A 1 116 ? 9.155 -5.253 -25.778 1.00 88.38 116 GLN A N 1
ATOM 857 C CA . GLN A 1 116 ? 9.218 -6.010 -27.038 1.00 88.38 116 GLN A CA 1
ATOM 858 C C . GLN A 1 116 ? 10.581 -5.868 -27.731 1.00 88.38 116 GLN A C 1
ATOM 860 O O . GLN A 1 116 ? 11.063 -6.806 -28.360 1.00 88.38 116 GLN A O 1
ATOM 865 N N . SER A 1 117 ? 11.202 -4.692 -27.608 1.00 89.75 117 SER A N 1
ATOM 866 C CA . SER A 1 117 ? 12.577 -4.454 -28.050 1.00 89.75 117 SER A CA 1
ATOM 867 C C . SER A 1 117 ? 13.544 -4.587 -26.884 1.00 89.75 117 SER A C 1
ATOM 869 O O . SER A 1 117 ? 13.496 -3.767 -25.964 1.00 89.75 117 SER A O 1
ATOM 871 N N . LEU A 1 118 ? 14.465 -5.546 -26.989 1.00 88.88 118 LEU A N 1
ATOM 872 C CA . LEU A 1 118 ? 15.539 -5.774 -26.022 1.00 88.88 118 LEU A CA 1
ATOM 873 C C . LEU A 1 118 ? 16.433 -4.540 -25.836 1.00 88.88 118 LEU A C 1
ATOM 875 O O . LEU A 1 118 ? 16.909 -4.299 -24.733 1.00 88.88 118 LEU A O 1
ATOM 879 N N . SER A 1 119 ? 16.625 -3.735 -26.888 1.00 89.25 119 SER A N 1
ATOM 880 C CA . SER A 1 119 ? 17.453 -2.524 -26.813 1.00 89.25 119 SER A CA 1
ATOM 881 C C . SER A 1 119 ? 16.952 -1.554 -25.743 1.00 89.25 119 SER A C 1
ATOM 883 O O . SER A 1 119 ? 17.742 -1.006 -24.995 1.00 89.25 119 SER A O 1
ATOM 885 N N . VAL A 1 120 ? 15.632 -1.417 -25.602 1.00 86.81 120 VAL A N 1
ATOM 886 C CA . VAL A 1 120 ? 15.017 -0.509 -24.624 1.00 86.81 120 VAL A CA 1
ATOM 887 C C . VAL A 1 120 ? 15.260 -0.981 -23.190 1.00 86.81 120 VAL A C 1
ATOM 889 O O . VAL A 1 120 ? 15.433 -0.159 -22.293 1.00 86.81 120 VAL A O 1
ATOM 892 N N . ASP A 1 121 ? 15.273 -2.296 -22.967 1.00 88.31 121 ASP A N 1
ATOM 893 C CA . ASP A 1 121 ? 15.557 -2.866 -21.649 1.00 88.31 121 ASP A CA 1
ATOM 894 C C . ASP A 1 121 ? 17.047 -2.741 -21.300 1.00 88.31 121 ASP A C 1
ATOM 896 O O . ASP A 1 121 ? 17.378 -2.449 -20.150 1.00 88.31 121 ASP A O 1
ATOM 900 N N . ILE A 1 122 ? 17.933 -2.921 -22.288 1.00 87.94 122 ILE A N 1
ATOM 901 C CA . ILE A 1 122 ? 19.377 -2.698 -22.134 1.00 87.94 122 ILE A CA 1
ATOM 902 C C . ILE A 1 122 ? 19.638 -1.233 -21.776 1.00 87.94 122 ILE A C 1
ATOM 904 O O . ILE A 1 122 ? 20.265 -0.977 -20.752 1.00 87.94 122 ILE A O 1
ATOM 908 N N . ASP A 1 123 ? 19.077 -0.285 -22.530 1.00 86.31 123 ASP A N 1
ATOM 909 C CA . ASP A 1 123 ? 19.246 1.150 -22.274 1.00 86.31 123 ASP A CA 1
ATOM 910 C C . ASP A 1 123 ? 18.761 1.533 -20.861 1.00 86.31 123 ASP A C 1
ATOM 912 O O . ASP A 1 123 ? 19.413 2.288 -20.140 1.00 86.31 123 ASP A O 1
ATOM 916 N N . ALA A 1 124 ? 17.625 0.980 -20.416 1.00 85.00 124 ALA A N 1
ATOM 917 C CA . ALA A 1 124 ? 17.098 1.228 -19.074 1.00 85.00 124 ALA A CA 1
ATOM 918 C C . ALA A 1 124 ? 18.007 0.670 -17.961 1.00 85.00 124 ALA A C 1
ATOM 920 O O . ALA A 1 124 ? 18.133 1.285 -16.898 1.00 85.00 124 ALA A O 1
ATOM 921 N N . LEU A 1 125 ? 18.644 -0.483 -18.192 1.00 85.62 125 LEU A N 1
ATOM 922 C CA . LEU A 1 125 ? 19.616 -1.073 -17.269 1.00 85.62 125 LEU A CA 1
ATOM 923 C C . LEU A 1 125 ? 20.925 -0.280 -17.239 1.00 85.62 125 LEU A C 1
ATOM 925 O O . LEU A 1 125 ? 21.448 -0.021 -16.157 1.00 85.62 125 LEU A O 1
ATOM 929 N N . GLU A 1 126 ? 21.431 0.141 -18.396 1.00 83.25 126 GLU A N 1
ATOM 930 C CA . GLU A 1 126 ? 22.631 0.976 -18.490 1.00 83.25 126 GLU A CA 1
ATOM 931 C C . GLU A 1 126 ? 22.432 2.302 -17.755 1.00 83.25 126 GLU A C 1
ATOM 933 O O . GLU A 1 126 ? 23.263 2.676 -16.925 1.00 83.25 126 GLU A O 1
ATOM 938 N N . ASN A 1 127 ? 21.281 2.953 -17.945 1.00 78.00 127 ASN A N 1
ATOM 939 C CA . ASN A 1 127 ? 20.933 4.171 -17.215 1.00 78.00 127 ASN A CA 1
ATOM 940 C C . ASN A 1 127 ? 20.904 3.942 -15.693 1.00 78.00 127 ASN A C 1
ATOM 942 O O . ASN A 1 127 ? 21.391 4.783 -14.942 1.00 78.00 127 ASN A O 1
ATOM 946 N N . ALA A 1 128 ? 20.412 2.791 -15.219 1.00 78.25 128 ALA A N 1
ATOM 947 C CA . ALA A 1 128 ? 20.417 2.449 -13.793 1.00 78.25 128 ALA A CA 1
ATOM 948 C C . ALA A 1 128 ? 21.829 2.246 -13.220 1.00 78.25 128 ALA A C 1
ATOM 950 O O . ALA A 1 128 ? 22.115 2.635 -12.084 1.00 78.25 128 ALA A O 1
ATOM 951 N N . LEU A 1 129 ? 22.729 1.648 -14.000 1.00 78.06 129 LEU A N 1
ATOM 952 C CA . LEU A 1 129 ? 24.125 1.442 -13.609 1.00 78.06 129 LEU A CA 1
ATOM 953 C C . LEU A 1 129 ? 24.915 2.757 -13.591 1.00 78.06 129 LEU A C 1
ATOM 955 O O . LEU A 1 129 ? 25.701 2.993 -12.673 1.00 78.06 129 LEU A O 1
ATOM 959 N N . VAL A 1 130 ? 24.660 3.644 -14.554 1.00 74.69 130 VAL A N 1
ATOM 960 C CA . VAL A 1 130 ? 25.189 5.015 -14.541 1.00 74.69 130 VAL A CA 1
ATOM 961 C C . VAL A 1 130 ? 24.647 5.773 -13.330 1.00 74.69 130 VAL A C 1
ATOM 963 O O . VAL A 1 130 ? 25.395 6.459 -12.634 1.00 74.69 130 VAL A O 1
ATOM 966 N N . ASP A 1 131 ? 23.361 5.606 -13.019 1.00 67.62 131 ASP A N 1
ATOM 967 C CA . ASP A 1 131 ? 22.713 6.346 -11.943 1.00 67.62 131 ASP A CA 1
ATOM 968 C C . ASP A 1 131 ? 23.132 5.918 -10.534 1.00 67.62 131 ASP A C 1
ATOM 970 O O . ASP A 1 131 ? 23.065 6.726 -9.604 1.00 67.62 131 ASP A O 1
ATOM 974 N N . THR A 1 132 ? 23.649 4.700 -10.391 1.00 68.75 132 THR A N 1
ATOM 975 C CA . THR A 1 132 ? 24.222 4.171 -9.146 1.00 68.75 132 THR A CA 1
ATOM 976 C C . THR A 1 132 ? 25.697 4.545 -8.944 1.00 68.75 132 THR A C 1
ATOM 978 O O . THR A 1 132 ? 26.304 4.104 -7.967 1.00 68.75 132 THR A O 1
ATOM 981 N N . ASN A 1 133 ? 26.284 5.368 -9.830 1.00 63.03 133 ASN A N 1
ATOM 982 C CA . ASN A 1 133 ? 27.686 5.815 -9.787 1.00 63.03 133 ASN A CA 1
ATOM 983 C C . ASN A 1 133 ? 28.700 4.664 -9.604 1.00 63.03 133 ASN A C 1
ATOM 985 O O . ASN A 1 133 ? 29.754 4.855 -9.002 1.00 63.03 133 ASN A O 1
ATOM 989 N N . GLY A 1 134 ? 28.374 3.447 -10.057 1.00 55.84 134 GLY A N 1
ATOM 990 C CA . GLY A 1 134 ? 29.217 2.262 -9.855 1.00 55.84 134 GLY A CA 1
ATOM 991 C C . GLY A 1 134 ? 29.408 1.831 -8.391 1.00 55.84 134 GLY A C 1
ATOM 992 O O . GLY A 1 134 ? 30.153 0.889 -8.132 1.00 55.84 134 GLY A O 1
ATOM 993 N N . ASN A 1 135 ? 28.726 2.461 -7.428 1.00 54.03 135 ASN A N 1
ATOM 994 C CA . ASN A 1 135 ? 28.952 2.282 -5.988 1.00 54.03 135 ASN A CA 1
ATOM 995 C C . ASN A 1 135 ? 28.221 1.068 -5.380 1.00 54.03 135 ASN A C 1
ATOM 997 O O . ASN A 1 135 ? 27.902 1.052 -4.195 1.00 54.03 135 ASN A O 1
ATOM 1001 N N . GLY A 1 136 ? 27.954 0.029 -6.176 1.00 55.34 136 GLY A N 1
ATOM 1002 C CA . GLY A 1 136 ? 27.350 -1.208 -5.669 1.00 55.34 136 GLY A CA 1
ATOM 1003 C C . GLY A 1 136 ? 25.883 -1.073 -5.247 1.00 55.34 136 GLY A C 1
ATOM 1004 O O . GLY A 1 136 ? 25.418 -1.836 -4.403 1.00 55.34 136 GLY A O 1
ATOM 1005 N N . GLY A 1 137 ? 25.143 -0.119 -5.823 1.00 64.44 137 GLY A N 1
ATOM 1006 C CA . GLY A 1 137 ? 23.696 -0.033 -5.628 1.00 64.44 137 GLY A CA 1
ATOM 1007 C C . GLY A 1 137 ? 22.998 -1.310 -6.107 1.00 64.44 137 GLY A C 1
ATOM 1008 O O . GLY A 1 137 ? 23.295 -1.835 -7.180 1.00 64.44 137 GLY A O 1
ATOM 1009 N N . ASN A 1 138 ? 22.059 -1.828 -5.314 1.00 82.31 138 ASN A N 1
ATOM 1010 C CA . ASN A 1 138 ? 21.357 -3.066 -5.650 1.00 82.31 138 ASN A CA 1
ATOM 1011 C C . ASN A 1 138 ? 20.319 -2.807 -6.747 1.00 82.31 138 ASN 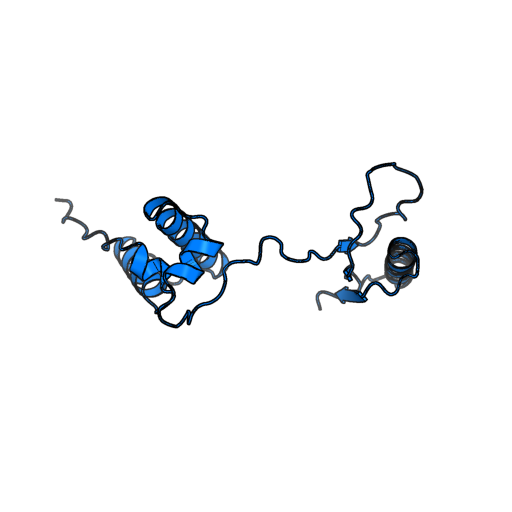A C 1
ATOM 1013 O O . ASN A 1 138 ? 19.268 -2.220 -6.473 1.00 82.31 138 ASN A O 1
ATOM 1017 N N . VAL A 1 139 ? 20.579 -3.276 -7.968 1.00 86.69 139 VAL A N 1
ATOM 1018 C CA . VAL A 1 139 ? 19.627 -3.203 -9.086 1.00 86.69 139 VAL A CA 1
ATOM 1019 C C . VAL A 1 139 ? 18.739 -4.447 -9.103 1.00 86.69 139 VAL A C 1
ATOM 1021 O O . VAL A 1 139 ? 19.221 -5.577 -9.060 1.00 86.69 139 VAL A O 1
ATOM 1024 N N . ARG A 1 140 ? 17.423 -4.244 -9.174 1.00 90.06 140 ARG A N 1
ATOM 1025 C CA . ARG A 1 140 ? 16.409 -5.300 -9.288 1.00 90.06 140 ARG A CA 1
ATOM 1026 C C . ARG A 1 140 ? 15.590 -5.075 -10.548 1.00 90.06 140 ARG A C 1
ATOM 1028 O O . ARG A 1 140 ? 15.083 -3.977 -10.762 1.00 90.06 140 ARG A O 1
ATOM 1035 N N . ALA A 1 141 ? 15.418 -6.112 -11.352 1.00 90.75 141 ALA A N 1
ATOM 1036 C CA . ALA A 1 141 ? 14.616 -6.040 -12.564 1.00 90.75 141 ALA A CA 1
ATOM 1037 C C . ALA A 1 141 ? 13.177 -6.521 -12.311 1.00 90.75 141 ALA A C 1
ATOM 1039 O O . ALA A 1 141 ? 12.951 -7.449 -11.536 1.00 90.75 141 ALA A O 1
ATOM 1040 N N . ASP A 1 142 ? 12.204 -5.888 -12.963 1.00 92.88 142 ASP A N 1
ATOM 1041 C CA . ASP A 1 142 ? 10.789 -6.254 -12.898 1.00 92.88 142 ASP A CA 1
ATOM 1042 C C . ASP A 1 142 ? 10.170 -6.294 -14.297 1.00 92.88 142 ASP A C 1
ATOM 1044 O O . ASP A 1 142 ? 9.988 -5.252 -14.934 1.00 92.88 142 ASP A O 1
ATOM 1048 N N . ALA A 1 143 ? 9.845 -7.508 -14.744 1.00 90.31 143 ALA A N 1
ATOM 1049 C CA . ALA A 1 143 ? 9.238 -7.781 -16.043 1.00 90.31 143 ALA A CA 1
ATOM 1050 C C . ALA A 1 143 ? 7.707 -7.628 -16.064 1.00 90.31 143 ALA A C 1
ATOM 1052 O O . ALA A 1 143 ? 7.131 -7.454 -17.131 1.00 90.31 143 ALA A O 1
ATOM 1053 N N . ASN A 1 144 ? 7.039 -7.618 -14.898 1.00 87.62 144 ASN A N 1
ATOM 1054 C CA . ASN A 1 144 ? 5.574 -7.644 -14.790 1.00 87.62 144 ASN A CA 1
ATOM 1055 C C . ASN A 1 144 ? 4.902 -8.784 -15.601 1.00 87.62 144 ASN A C 1
ATOM 1057 O O . ASN A 1 144 ? 3.874 -8.551 -16.238 1.00 87.62 144 ASN A O 1
ATOM 1061 N N . ARG A 1 145 ? 5.428 -10.013 -15.482 1.00 78.19 145 ARG A N 1
ATOM 1062 C CA . ARG A 1 145 ? 5.086 -11.190 -16.311 1.00 78.19 145 ARG A CA 1
ATOM 1063 C C . ARG A 1 145 ? 5.582 -11.019 -17.743 1.00 78.19 145 ARG A C 1
ATOM 1065 O O . ARG A 1 145 ? 4.766 -11.138 -18.682 1.00 78.19 145 ARG A O 1
#

Sequence (145 aa):
NVESEIIPSFNAEQILALDGSLDDYITSLCSVLSVDNLFPSVRSGLEMAILSLASCKVGTPIHQALVSNDPQSGSLSSSISMLPLNGLITRSQPPSLGVSDQKKSYDSWKVKIGHQSLSVDIDALENALVDTNGNGGNVRADANR